Protein AF-A0A3B9DQD2-F1 (afdb_monomer_lite)

Sequence (98 aa):
IPEYYNYDDVVDYQRDVLGVDEDPRLEGLHDDYYITSIIMNDDPQHVRLEQRIEAGKASINGISIVPIEQTIEHGRRLIEFRTDVTVGAIGQVMAAGR

Secondary structure (DSSP, 8-state):
-GGGG-HHHHHHHHHHHH-----TT--SSS--HHHHHHHTTT-GGGGTHHHHHHTT--EETTEE--SHHHHHHHHHHHHHHHHHHHHHHHHHHHHHT-

Radius of gyration: 15.32 Å; chains: 1; bounding box: 33×28×47 Å

pLDDT: mean 95.79, std 5.25, range [56.78, 98.81]

Foldseek 3Di:
DCQLVPVVVLQVCCCVVVVDNADPVWPPDPDDLLVLLLVVLVPVVVVVQVVCVVVVNCAGNPHHCPPVVSSVVSNVVSVVVSVVRVVVVVVVVVVVVD

Structure (mmCIF, N/CA/C/O backbone):
data_AF-A0A3B9DQD2-F1
#
_entry.id   AF-A0A3B9DQD2-F1
#
loop_
_atom_site.group_PDB
_atom_site.id
_atom_site.type_symbol
_atom_site.label_atom_id
_atom_site.label_alt_id
_atom_site.label_comp_id
_atom_site.label_asym_id
_atom_site.label_entity_id
_atom_site.label_seq_id
_atom_site.pdbx_PDB_ins_code
_atom_site.Cartn_x
_atom_site.Cartn_y
_atom_site.Cartn_z
_atom_site.occupancy
_atom_site.B_iso_or_equiv
_atom_site.auth_seq_id
_atom_site.auth_comp_id
_atom_site.auth_asym_id
_atom_site.auth_atom_id
_atom_site.pdbx_PDB_model_num
ATOM 1 N N . ILE A 1 1 ? 3.597 -0.224 -20.279 1.00 95.81 1 ILE A N 1
ATOM 2 C CA . ILE A 1 1 ? 4.407 -0.390 -19.056 1.00 95.81 1 ILE A CA 1
ATOM 3 C C . ILE A 1 1 ? 3.659 -1.353 -18.139 1.00 95.81 1 ILE A C 1
ATOM 5 O O . ILE A 1 1 ? 2.898 -0.898 -17.290 1.00 95.81 1 ILE A O 1
ATOM 9 N N . PRO A 1 2 ? 3.708 -2.667 -18.428 1.00 96.31 2 PRO A N 1
ATOM 10 C CA . PRO A 1 2 ? 3.014 -3.691 -17.637 1.00 96.31 2 PRO A CA 1
ATOM 11 C C . PRO A 1 2 ? 3.505 -3.788 -16.184 1.00 96.31 2 PRO A C 1
ATOM 13 O O . PRO A 1 2 ? 2.739 -4.189 -15.316 1.00 96.31 2 PRO A O 1
ATOM 16 N N . GLU A 1 3 ? 4.734 -3.364 -15.906 1.00 96.88 3 GLU A N 1
ATOM 17 C CA . GLU A 1 3 ? 5.399 -3.444 -14.603 1.00 96.88 3 GLU A CA 1
ATOM 18 C C . GLU A 1 3 ? 4.639 -2.686 -13.502 1.00 96.88 3 GLU A C 1
ATOM 20 O O . GLU A 1 3 ? 4.652 -3.097 -12.349 1.00 96.88 3 GLU A O 1
ATOM 25 N N . TYR A 1 4 ? 3.890 -1.632 -13.854 1.00 96.62 4 TYR A N 1
ATOM 26 C CA . TYR A 1 4 ? 3.022 -0.911 -12.909 1.00 96.62 4 TYR A CA 1
ATOM 27 C C . TYR A 1 4 ? 1.927 -1.799 -12.283 1.00 96.62 4 TYR A C 1
ATOM 29 O O . TYR A 1 4 ? 1.468 -1.538 -11.164 1.00 96.62 4 TYR A O 1
ATOM 37 N N . TYR A 1 5 ? 1.487 -2.821 -13.022 1.00 96.31 5 TYR A N 1
ATOM 38 C CA . TYR A 1 5 ? 0.443 -3.768 -12.628 1.00 96.31 5 TYR A CA 1
ATOM 39 C C . TYR A 1 5 ? 1.016 -5.079 -12.073 1.00 96.31 5 TYR A C 1
ATOM 41 O O . TYR A 1 5 ? 0.262 -6.036 -11.900 1.00 96.31 5 TYR A O 1
ATOM 49 N N . ASN A 1 6 ? 2.324 -5.150 -11.798 1.00 96.75 6 ASN A N 1
ATOM 50 C CA . ASN A 1 6 ? 2.886 -6.292 -11.089 1.00 96.75 6 ASN A CA 1
ATOM 51 C C . ASN A 1 6 ? 2.546 -6.189 -9.595 1.00 96.75 6 ASN A C 1
ATOM 53 O O . ASN A 1 6 ? 3.227 -5.498 -8.841 1.00 96.75 6 ASN A O 1
ATOM 57 N N . TYR A 1 7 ? 1.454 -6.833 -9.189 1.00 95.19 7 TYR A N 1
ATOM 58 C CA . TYR A 1 7 ? 0.998 -6.833 -7.800 1.00 95.19 7 TYR A CA 1
ATOM 59 C C . TYR A 1 7 ? 1.833 -7.749 -6.904 1.00 95.19 7 TYR A C 1
ATOM 61 O O . TYR A 1 7 ? 1.992 -7.433 -5.729 1.00 95.19 7 TYR A O 1
ATOM 69 N N . ASP A 1 8 ? 2.411 -8.820 -7.453 1.00 96.12 8 ASP A N 1
ATOM 70 C CA . ASP A 1 8 ? 3.214 -9.774 -6.683 1.00 96.12 8 ASP A CA 1
ATOM 71 C C . ASP A 1 8 ? 4.430 -9.070 -6.063 1.00 96.12 8 ASP A C 1
ATOM 73 O O . ASP A 1 8 ? 4.646 -9.154 -4.856 1.00 96.12 8 ASP A O 1
ATOM 77 N N . ASP A 1 9 ? 5.139 -8.250 -6.847 1.00 97.81 9 ASP A N 1
ATOM 78 C CA . ASP A 1 9 ? 6.275 -7.464 -6.347 1.00 97.81 9 ASP A CA 1
ATOM 79 C C . ASP A 1 9 ? 5.857 -6.434 -5.276 1.00 97.81 9 ASP A C 1
ATOM 81 O O . ASP A 1 9 ? 6.637 -6.096 -4.385 1.00 97.81 9 ASP A O 1
ATOM 85 N N . VAL A 1 10 ? 4.629 -5.904 -5.355 1.00 97.81 10 VAL A N 1
ATOM 86 C CA . VAL A 1 10 ? 4.096 -4.954 -4.361 1.00 97.81 10 VAL A CA 1
ATOM 87 C C . VAL A 1 10 ? 3.813 -5.668 -3.041 1.00 97.81 10 VAL A C 1
ATOM 89 O O . VAL A 1 10 ? 4.157 -5.141 -1.981 1.00 97.81 10 VAL A O 1
ATOM 92 N N . VAL A 1 11 ? 3.230 -6.868 -3.101 1.00 96.44 11 VAL A N 1
ATOM 93 C CA . VAL A 1 11 ? 2.987 -7.719 -1.928 1.00 96.44 11 VAL A CA 1
ATOM 94 C C . VAL A 1 11 ? 4.310 -8.173 -1.309 1.00 96.44 11 VAL A C 1
ATOM 96 O O . VAL A 1 11 ? 4.472 -8.090 -0.091 1.00 96.44 11 VAL A O 1
ATOM 99 N N . ASP A 1 12 ? 5.292 -8.559 -2.125 1.00 97.81 12 ASP A N 1
ATOM 100 C CA . ASP A 1 12 ? 6.630 -8.907 -1.641 1.00 97.81 12 ASP A CA 1
ATOM 101 C C . ASP A 1 12 ? 7.322 -7.703 -0.982 1.00 97.81 12 ASP A C 1
ATOM 103 O O . ASP A 1 12 ? 7.875 -7.839 0.108 1.00 97.81 12 ASP A O 1
ATOM 107 N N . TYR A 1 13 ? 7.232 -6.495 -1.556 1.00 98.56 13 TYR A N 1
ATOM 108 C CA . TYR A 1 13 ? 7.752 -5.280 -0.912 1.00 98.56 13 TYR A CA 1
ATOM 109 C C . TYR A 1 13 ? 7.047 -5.001 0.426 1.00 98.56 13 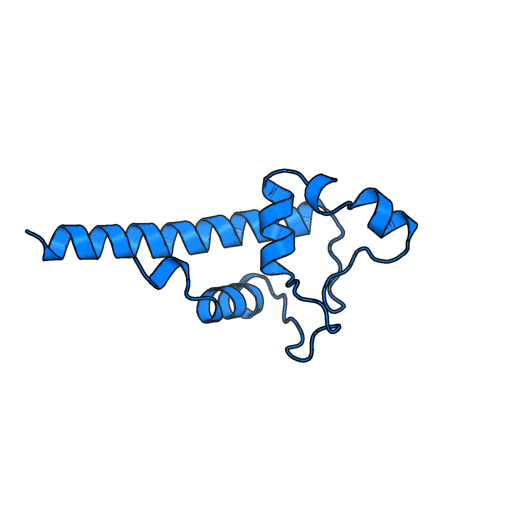TYR A C 1
ATOM 111 O O . TYR A 1 13 ? 7.699 -4.692 1.428 1.00 98.56 13 TYR A O 1
ATOM 119 N N . GLN A 1 14 ? 5.719 -5.131 0.473 1.00 98.25 14 GLN A N 1
ATOM 120 C CA . GLN A 1 14 ? 4.946 -4.976 1.704 1.00 98.25 14 GLN A CA 1
ATOM 121 C C . GLN A 1 14 ? 5.431 -5.951 2.794 1.00 98.25 14 GLN A C 1
ATOM 123 O O . GLN A 1 14 ? 5.716 -5.526 3.919 1.00 98.25 14 GLN A O 1
ATOM 128 N N . ARG A 1 15 ? 5.590 -7.235 2.460 1.00 98.06 15 ARG A N 1
ATOM 129 C CA . ARG A 1 15 ? 6.047 -8.263 3.402 1.00 98.06 15 ARG A CA 1
ATOM 130 C C . ARG A 1 15 ? 7.496 -8.040 3.827 1.00 98.06 15 ARG A C 1
ATOM 132 O O . ARG A 1 15 ? 7.782 -7.910 5.016 1.00 98.06 15 ARG A O 1
ATOM 139 N N . ASP A 1 16 ? 8.405 -7.968 2.863 1.00 98.44 16 ASP A N 1
ATOM 140 C CA . ASP A 1 16 ? 9.843 -8.096 3.110 1.00 98.44 16 ASP A CA 1
ATOM 141 C C . ASP A 1 16 ? 10.492 -6.771 3.528 1.00 98.44 16 ASP A C 1
ATOM 143 O O . ASP A 1 16 ? 11.515 -6.767 4.217 1.00 98.44 16 ASP A O 1
ATOM 147 N N . VAL A 1 17 ? 9.903 -5.636 3.135 1.00 98.38 17 VAL A N 1
ATOM 148 C CA . VAL A 1 17 ? 10.467 -4.299 3.377 1.00 98.38 17 VAL A CA 1
ATOM 149 C C . VAL A 1 17 ? 9.665 -3.498 4.402 1.00 98.38 17 VAL A C 1
ATOM 151 O O . VAL A 1 17 ? 10.260 -2.747 5.183 1.00 98.38 17 VAL A O 1
ATOM 154 N N . LEU A 1 18 ? 8.334 -3.628 4.410 1.00 98.25 18 LEU A N 1
ATOM 155 C CA . LEU A 1 18 ? 7.475 -2.956 5.397 1.00 98.25 18 LEU A CA 1
ATOM 156 C C . LEU A 1 18 ? 7.161 -3.842 6.609 1.00 98.25 18 LEU A C 1
ATOM 158 O O . LEU A 1 18 ? 6.702 -3.328 7.628 1.00 98.25 18 LEU A O 1
ATOM 162 N N . GLY A 1 19 ? 7.445 -5.146 6.532 1.00 97.75 19 GLY A N 1
ATOM 163 C CA . GLY A 1 19 ? 7.176 -6.092 7.616 1.00 97.75 19 GLY A CA 1
ATOM 164 C C . GLY A 1 19 ? 5.688 -6.390 7.800 1.00 97.75 19 GLY A C 1
ATOM 165 O O . GLY A 1 19 ? 5.280 -6.776 8.896 1.00 97.75 19 GLY A O 1
ATOM 166 N N . VAL A 1 20 ? 4.874 -6.173 6.762 1.00 97.62 20 VAL A N 1
ATOM 167 C CA . VAL A 1 20 ? 3.426 -6.399 6.789 1.00 97.62 20 VAL A CA 1
ATOM 168 C C . VAL A 1 20 ? 3.104 -7.642 5.960 1.00 97.62 20 VAL A C 1
ATOM 170 O O . VAL A 1 20 ? 2.938 -7.584 4.745 1.00 97.62 20 VAL A O 1
ATOM 173 N N . ASP A 1 21 ? 3.049 -8.787 6.632 1.00 95.12 21 ASP A N 1
ATOM 174 C CA . ASP A 1 21 ? 2.705 -10.070 6.016 1.00 95.12 21 ASP A CA 1
ATOM 175 C C . ASP A 1 21 ? 1.189 -10.291 6.103 1.00 95.12 21 ASP A C 1
ATOM 177 O O . ASP A 1 21 ? 0.650 -10.641 7.156 1.00 95.12 21 ASP A O 1
ATOM 181 N N . GLU A 1 22 ? 0.488 -9.979 5.015 1.00 93.00 22 GLU A N 1
ATOM 182 C CA . GLU A 1 22 ? -0.968 -10.075 4.920 1.00 93.00 22 GLU A CA 1
ATOM 183 C C . GLU A 1 22 ? -1.396 -11.504 4.582 1.00 93.00 22 GLU A C 1
ATOM 185 O O . GLU A 1 22 ? -0.871 -12.125 3.659 1.00 93.00 22 GLU A O 1
ATOM 190 N N . ASP A 1 23 ? -2.348 -12.047 5.345 1.00 88.56 23 ASP A N 1
ATOM 191 C CA . ASP A 1 23 ? -2.787 -13.430 5.165 1.00 88.56 23 ASP A CA 1
ATOM 192 C C . ASP A 1 23 ? -3.516 -13.590 3.819 1.00 88.56 23 ASP A C 1
ATOM 194 O O . ASP A 1 23 ? -4.570 -12.977 3.622 1.00 88.56 23 ASP A O 1
ATOM 198 N N . PRO A 1 24 ? -3.048 -14.474 2.920 1.00 82.38 24 PRO A N 1
ATOM 199 C CA . PRO A 1 24 ? -3.645 -14.649 1.597 1.00 82.38 24 PRO A CA 1
ATOM 200 C C . PRO A 1 24 ? -5.071 -15.218 1.633 1.00 82.38 24 PRO A C 1
ATOM 202 O O . PRO A 1 24 ? -5.739 -15.270 0.601 1.00 82.38 24 PRO A O 1
ATOM 205 N N . ARG A 1 25 ? -5.557 -15.689 2.790 1.00 83.50 25 ARG A N 1
ATOM 206 C CA . ARG A 1 25 ? -6.948 -16.136 2.950 1.00 83.50 25 ARG A CA 1
ATOM 207 C C . ARG A 1 25 ? -7.940 -14.970 2.907 1.00 83.50 25 ARG A C 1
ATOM 209 O O . ARG A 1 25 ? -9.086 -15.223 2.533 1.00 83.50 25 ARG A O 1
ATOM 216 N N . LEU A 1 26 ? -7.486 -13.749 3.227 1.00 86.56 26 LEU A N 1
ATOM 217 C CA . LEU A 1 26 ? -8.254 -12.497 3.290 1.00 86.56 26 LEU A CA 1
ATOM 218 C C . LEU A 1 26 ? -9.527 -12.600 4.164 1.00 86.56 26 LEU A C 1
ATOM 220 O O . LEU A 1 26 ? -9.941 -13.671 4.610 1.00 86.56 26 LEU A O 1
ATOM 224 N N . GLU A 1 27 ? -10.192 -11.478 4.434 1.00 90.00 27 GLU A N 1
ATOM 225 C CA . GLU A 1 27 ? -11.468 -11.457 5.175 1.00 90.00 27 GLU A CA 1
ATOM 226 C C . GLU A 1 27 ? -12.712 -11.564 4.269 1.00 90.00 27 GLU A C 1
ATOM 228 O O . GLU A 1 27 ? -13.843 -11.342 4.705 1.00 90.00 27 GLU A O 1
ATOM 233 N N . GLY A 1 28 ? -12.515 -11.940 2.999 1.00 88.75 28 GLY A N 1
ATOM 234 C CA . GLY A 1 28 ? -13.581 -12.107 2.004 1.00 88.75 28 GLY A CA 1
ATOM 235 C C . GLY A 1 28 ? -14.051 -10.803 1.350 1.00 88.75 28 GLY A C 1
ATOM 236 O O . GLY A 1 28 ? -15.087 -10.793 0.681 1.00 88.75 28 GLY A O 1
ATOM 237 N N . LEU A 1 29 ? -13.306 -9.712 1.537 1.00 89.12 29 LEU A N 1
ATOM 238 C CA . LEU A 1 29 ? -13.525 -8.414 0.901 1.00 89.12 29 LEU A CA 1
ATOM 239 C C . LEU A 1 29 ? -12.437 -8.162 -0.151 1.00 89.12 29 LEU A C 1
ATOM 241 O O . LEU A 1 29 ? -11.314 -8.625 -0.004 1.00 89.12 29 LEU A O 1
ATOM 245 N N . HIS A 1 30 ? -12.776 -7.429 -1.214 1.00 90.44 30 HIS A N 1
ATOM 246 C CA . HIS A 1 30 ? -11.799 -6.981 -2.210 1.00 90.44 30 HIS A CA 1
ATOM 247 C C . HIS A 1 30 ? -11.110 -5.701 -1.709 1.00 90.44 30 HIS A C 1
ATOM 249 O O . HIS A 1 30 ? -11.448 -4.593 -2.139 1.00 90.44 30 HIS A O 1
ATOM 255 N N . ASP A 1 31 ? -10.211 -5.866 -0.744 1.00 91.50 31 ASP A N 1
ATOM 256 C CA . ASP A 1 31 ? -9.378 -4.818 -0.153 1.00 91.50 31 ASP A CA 1
ATOM 257 C C . ASP A 1 31 ? -8.103 -5.464 0.409 1.00 91.50 31 ASP A C 1
ATOM 259 O O . ASP A 1 31 ? -8.152 -6.579 0.933 1.00 91.50 31 ASP A O 1
ATOM 263 N N . ASP A 1 32 ? -6.992 -4.744 0.313 1.00 95.19 32 ASP A N 1
ATOM 264 C CA . ASP A 1 32 ? -5.662 -5.184 0.735 1.00 95.19 32 ASP A CA 1
ATOM 265 C C . ASP A 1 32 ? -4.976 -4.032 1.468 1.00 95.19 32 ASP A C 1
ATOM 267 O O . ASP A 1 32 ? -5.223 -2.847 1.182 1.00 95.19 32 ASP A O 1
ATOM 271 N N . TYR A 1 33 ? -4.075 -4.350 2.395 1.00 97.19 33 TYR A N 1
ATOM 272 C CA . TYR A 1 33 ? -3.383 -3.337 3.186 1.00 97.19 33 TYR A CA 1
ATOM 273 C C . TYR A 1 33 ? -2.630 -2.328 2.300 1.00 97.19 33 TYR A C 1
ATOM 275 O O . TYR A 1 33 ? -2.693 -1.114 2.542 1.00 97.19 33 TYR A O 1
ATOM 283 N N . TYR A 1 34 ? -1.960 -2.786 1.234 1.00 97.19 34 TYR A N 1
ATOM 284 C CA . TYR A 1 34 ? -1.223 -1.892 0.336 1.00 97.19 34 TYR A CA 1
ATOM 285 C C . TYR A 1 34 ? -2.154 -0.915 -0.399 1.00 97.19 34 TYR A C 1
ATOM 287 O O . TYR A 1 34 ? -1.800 0.248 -0.576 1.00 97.19 34 TYR A O 1
ATOM 295 N N . ILE A 1 35 ? -3.356 -1.340 -0.807 1.00 97.12 35 ILE A N 1
ATOM 296 C CA . ILE A 1 35 ? -4.317 -0.458 -1.487 1.00 97.12 35 ILE A CA 1
ATOM 297 C C . ILE A 1 35 ? -4.831 0.597 -0.517 1.00 97.12 35 ILE A C 1
ATOM 299 O O . ILE A 1 35 ? -4.763 1.792 -0.814 1.00 97.12 35 ILE A O 1
ATOM 303 N N . THR A 1 36 ? -5.305 0.165 0.652 1.00 98.06 36 THR A N 1
ATOM 304 C CA . THR A 1 36 ? -5.835 1.072 1.673 1.00 98.06 36 THR A CA 1
ATOM 305 C C . THR A 1 36 ? -4.780 2.094 2.108 1.00 98.06 36 THR A C 1
ATOM 307 O O . THR A 1 36 ? -5.073 3.290 2.158 1.00 98.06 36 THR A O 1
ATOM 310 N N . SER A 1 37 ? -3.533 1.672 2.338 1.00 98.38 37 SER A N 1
ATOM 311 C CA . SER A 1 37 ? -2.446 2.589 2.713 1.00 98.38 37 SER A CA 1
ATOM 312 C C . SER A 1 37 ? -2.098 3.607 1.618 1.00 98.38 37 SER A C 1
ATOM 314 O O . SER A 1 37 ? -1.861 4.780 1.924 1.00 98.38 37 SER A O 1
ATOM 316 N N . ILE A 1 38 ? -2.132 3.211 0.339 1.00 98.25 38 ILE A N 1
ATOM 317 C CA . ILE A 1 38 ? -1.967 4.133 -0.798 1.00 98.25 38 ILE A CA 1
ATOM 318 C C . ILE A 1 38 ? -3.118 5.148 -0.849 1.00 98.25 38 ILE A C 1
ATOM 320 O O . ILE A 1 38 ? -2.859 6.342 -0.982 1.00 98.25 38 ILE A O 1
ATOM 324 N N . ILE A 1 39 ? -4.375 4.713 -0.705 1.00 98.38 39 ILE A N 1
ATOM 325 C CA . ILE A 1 39 ? -5.545 5.614 -0.714 1.00 98.38 39 ILE A CA 1
ATOM 326 C C . ILE A 1 39 ? -5.455 6.642 0.424 1.00 98.38 39 ILE A C 1
ATOM 328 O O . ILE A 1 39 ? -5.767 7.815 0.227 1.00 98.38 39 ILE A O 1
ATOM 332 N N . MET A 1 40 ? -4.972 6.231 1.599 1.00 97.94 40 MET A N 1
ATOM 333 C CA . MET A 1 40 ? -4.799 7.123 2.751 1.00 97.94 40 MET A CA 1
ATOM 334 C C . MET A 1 40 ? -3.772 8.245 2.533 1.00 97.94 40 MET A C 1
ATOM 336 O O . MET A 1 40 ? -3.796 9.213 3.288 1.00 97.94 40 MET A O 1
ATOM 340 N N . ASN A 1 41 ? -2.888 8.147 1.531 1.00 98.25 41 ASN A N 1
ATOM 341 C CA . ASN A 1 41 ? -1.977 9.242 1.167 1.00 98.25 41 ASN A CA 1
ATOM 342 C C . ASN A 1 41 ? -2.662 10.357 0.365 1.00 98.25 41 ASN A C 1
ATOM 344 O O . ASN A 1 41 ? -2.146 11.471 0.334 1.00 98.25 41 ASN A O 1
ATOM 348 N N . ASP A 1 42 ? -3.791 10.064 -0.282 1.00 97.62 42 ASP A N 1
ATOM 349 C CA . ASP A 1 42 ? -4.623 11.074 -0.937 1.00 97.62 42 ASP A CA 1
ATOM 350 C C . ASP A 1 42 ? -5.519 11.767 0.101 1.00 97.62 42 ASP A C 1
ATOM 352 O O . ASP A 1 42 ? -5.388 12.966 0.340 1.00 97.62 42 ASP A O 1
ATOM 356 N N . ASP A 1 43 ? -6.363 10.988 0.789 1.00 96.44 43 ASP A N 1
ATOM 357 C CA . ASP A 1 43 ? -7.149 11.455 1.936 1.00 96.44 43 ASP A CA 1
ATOM 358 C C . ASP A 1 43 ? -7.585 10.262 2.821 1.00 96.44 43 ASP A C 1
ATOM 360 O O . ASP A 1 43 ? -8.310 9.375 2.354 1.00 96.44 43 ASP A O 1
ATOM 364 N N . PRO A 1 44 ? -7.226 10.217 4.119 1.00 92.88 44 PRO A N 1
ATOM 365 C CA . PRO A 1 44 ? -7.712 9.194 5.052 1.00 92.88 44 PRO A CA 1
ATOM 366 C C . PRO A 1 44 ? -9.244 9.122 5.191 1.00 92.88 44 PRO A C 1
ATOM 368 O O . PRO A 1 44 ? -9.787 8.091 5.605 1.00 92.88 44 PRO A O 1
ATOM 371 N N . GLN A 1 45 ? -9.974 10.181 4.836 1.00 94.44 45 GLN A N 1
ATOM 372 C CA . GLN A 1 45 ? -11.437 10.170 4.813 1.00 94.44 45 GLN A CA 1
ATOM 373 C C . GLN A 1 45 ? -11.991 9.248 3.716 1.00 94.44 45 GLN A C 1
ATOM 375 O O . GLN A 1 45 ? -13.077 8.689 3.890 1.00 94.44 45 GLN A O 1
ATOM 380 N N . HIS A 1 46 ? -11.232 8.978 2.644 1.00 97.06 46 HIS A N 1
ATOM 381 C CA . HIS A 1 46 ? -11.625 8.013 1.610 1.00 97.06 46 HIS A CA 1
ATOM 382 C C . HIS A 1 46 ? -11.734 6.581 2.144 1.00 97.06 46 HIS A C 1
ATOM 384 O O . HIS A 1 46 ? -12.538 5.798 1.637 1.00 97.06 46 HIS A O 1
ATOM 390 N N . VAL A 1 47 ? -11.006 6.250 3.216 1.00 96.50 47 VAL A N 1
ATOM 391 C CA . VAL A 1 47 ? -11.116 4.943 3.885 1.00 96.50 47 VAL A CA 1
ATOM 392 C C . VAL A 1 47 ? -12.028 4.975 5.110 1.00 96.50 47 VAL A C 1
ATOM 394 O O . VAL A 1 47 ? -12.200 3.944 5.762 1.00 96.50 47 VAL A O 1
ATOM 397 N N . ARG A 1 48 ? -12.664 6.120 5.405 1.00 96.56 48 ARG A N 1
ATOM 398 C CA . ARG A 1 48 ? -13.588 6.305 6.539 1.00 96.56 48 ARG A CA 1
ATOM 399 C C . ARG A 1 48 ? -12.940 5.937 7.879 1.00 96.56 48 ARG A C 1
ATOM 401 O O . ARG A 1 48 ? -13.533 5.219 8.689 1.00 96.56 48 ARG A O 1
ATOM 408 N N . LEU A 1 49 ? -11.688 6.362 8.075 1.00 95.81 49 LEU A N 1
ATOM 409 C CA . LEU A 1 49 ? -10.853 5.918 9.194 1.00 95.81 49 LEU A CA 1
ATOM 410 C C . LEU A 1 49 ? -11.514 6.166 10.556 1.00 95.81 49 LEU A C 1
ATOM 412 O O . LEU A 1 49 ? -11.556 5.259 11.382 1.00 95.81 49 LEU A O 1
ATOM 416 N N . GLU A 1 50 ? -12.072 7.357 10.777 1.00 95.62 50 GLU A N 1
ATOM 417 C CA . GLU A 1 50 ? -12.736 7.706 12.041 1.00 95.62 50 GLU A CA 1
ATOM 418 C C . GLU A 1 50 ? -13.906 6.761 12.338 1.00 95.62 50 GLU A C 1
ATOM 420 O O . GLU A 1 50 ? -13.970 6.163 13.411 1.00 95.62 50 GLU A O 1
ATOM 425 N N . GLN A 1 51 ? -14.774 6.518 11.352 1.00 97.81 51 GLN A N 1
ATOM 426 C CA . GLN A 1 51 ? -15.916 5.618 11.522 1.00 97.81 51 GLN A CA 1
ATOM 427 C C . GLN A 1 51 ? -15.472 4.160 11.711 1.00 97.81 51 GLN A C 1
ATOM 429 O O . GLN A 1 51 ? -16.128 3.397 12.421 1.00 97.81 51 GLN A O 1
ATOM 434 N N . ARG A 1 52 ? -14.356 3.750 11.092 1.00 96.88 52 ARG A N 1
ATOM 435 C CA . ARG A 1 52 ? -13.754 2.428 11.316 1.00 96.88 52 ARG A CA 1
ATOM 436 C C . ARG A 1 52 ? -13.221 2.291 12.739 1.00 96.88 52 ARG A C 1
ATOM 438 O O . ARG A 1 52 ? -13.436 1.243 13.341 1.00 96.88 52 ARG A O 1
ATOM 445 N N . ILE A 1 53 ? -12.570 3.319 13.285 1.00 97.00 53 ILE A N 1
ATOM 446 C CA . ILE A 1 53 ? -12.091 3.327 14.676 1.00 97.00 53 ILE A CA 1
ATOM 447 C C . ILE A 1 53 ? -13.277 3.197 15.636 1.00 97.00 53 ILE A C 1
ATOM 449 O O . ILE A 1 53 ? -13.280 2.298 16.476 1.00 97.00 53 ILE A O 1
ATOM 453 N N . GLU A 1 54 ? -14.312 4.022 15.464 1.00 97.75 54 GLU A N 1
ATOM 454 C CA . GLU A 1 54 ? -15.527 3.980 16.292 1.00 97.75 54 GLU A CA 1
ATOM 455 C C . GLU A 1 54 ? -16.232 2.617 16.236 1.00 97.75 54 GLU A C 1
ATOM 457 O O . GLU A 1 54 ? -16.748 2.134 17.244 1.00 97.75 54 GLU A O 1
ATOM 462 N N . ALA A 1 55 ? -16.226 1.968 15.069 1.00 97.62 55 ALA A N 1
ATOM 463 C CA . ALA A 1 55 ? -16.833 0.655 14.873 1.00 97.62 55 ALA A CA 1
ATOM 464 C C . ALA A 1 55 ? -15.942 -0.528 15.302 1.00 97.62 55 ALA A C 1
ATOM 466 O O . ALA A 1 55 ? -16.389 -1.672 15.195 1.00 97.62 55 ALA A O 1
ATOM 467 N N . GLY A 1 56 ? -14.694 -0.295 15.729 1.00 96.75 56 GLY A N 1
ATOM 468 C CA . GLY A 1 56 ? -13.731 -1.366 16.015 1.00 96.75 56 GLY A CA 1
ATOM 469 C C . GLY A 1 56 ? -13.310 -2.161 14.771 1.00 96.75 56 GLY A C 1
ATOM 470 O O . GLY A 1 56 ? -13.046 -3.356 14.859 1.00 96.75 56 GLY A O 1
ATOM 471 N N . LYS A 1 57 ? -13.293 -1.508 13.603 1.00 95.56 57 LYS A N 1
ATOM 472 C CA . LYS A 1 57 ? -12.999 -2.072 12.272 1.00 95.56 57 LYS A CA 1
ATOM 473 C C . LYS A 1 57 ? -11.856 -1.343 11.555 1.00 95.56 57 LYS A C 1
ATOM 475 O O . LYS A 1 57 ? -11.821 -1.277 10.326 1.00 95.56 57 LYS A O 1
ATOM 480 N N . ALA A 1 58 ? -10.942 -0.739 12.314 1.00 96.94 58 ALA A N 1
ATOM 481 C CA . ALA A 1 58 ? -9.756 -0.057 11.793 1.00 96.94 58 ALA A CA 1
ATOM 482 C C . ALA A 1 58 ? -8.638 -1.057 11.450 1.00 96.94 58 ALA A C 1
ATOM 484 O O . ALA A 1 58 ? -7.506 -0.942 11.920 1.00 96.94 58 ALA A O 1
ATOM 485 N N . SER A 1 59 ? -8.972 -2.040 10.620 1.00 96.50 59 SER A N 1
ATOM 486 C CA . SER A 1 59 ? -8.062 -3.066 10.125 1.00 96.50 59 SER A CA 1
ATOM 487 C C . SER A 1 59 ? -8.471 -3.525 8.729 1.00 96.50 59 SER A C 1
ATOM 489 O O . SER A 1 59 ? -9.645 -3.407 8.377 1.00 96.50 59 SER A O 1
ATOM 491 N N . ILE A 1 60 ? -7.515 -4.075 7.984 1.00 96.31 60 ILE A N 1
ATOM 492 C CA . ILE A 1 60 ? -7.702 -4.755 6.698 1.00 96.31 60 ILE A CA 1
ATOM 493 C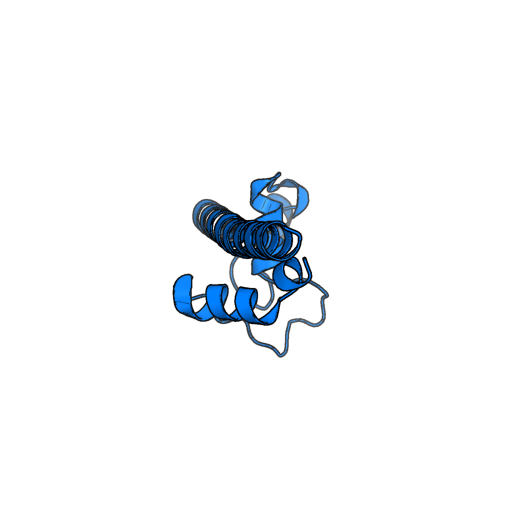 C . ILE A 1 60 ? -7.063 -6.135 6.820 1.00 96.31 60 ILE A C 1
ATOM 495 O O . ILE A 1 60 ? -5.911 -6.227 7.239 1.00 96.31 60 ILE A O 1
ATOM 499 N N . ASN A 1 61 ? -7.827 -7.199 6.559 1.00 94.69 61 ASN A N 1
ATOM 500 C CA . ASN A 1 61 ? -7.355 -8.590 6.653 1.00 94.69 61 ASN A CA 1
ATOM 501 C C . ASN A 1 61 ? -6.629 -8.908 7.981 1.00 94.69 61 ASN A C 1
ATOM 503 O O . ASN A 1 61 ? -5.627 -9.618 8.028 1.00 94.69 61 ASN A O 1
ATOM 507 N N . GLY A 1 62 ? -7.130 -8.348 9.088 1.00 93.50 62 GLY A N 1
ATOM 508 C CA . GLY A 1 62 ? -6.545 -8.503 10.426 1.00 93.50 62 GLY A CA 1
ATOM 509 C C . GLY A 1 62 ? -5.337 -7.606 10.738 1.00 93.50 62 GLY A C 1
ATOM 510 O O . GLY A 1 62 ? -4.895 -7.579 11.887 1.00 93.50 62 GLY A O 1
ATOM 511 N N . ILE A 1 63 ? -4.835 -6.828 9.777 1.00 96.56 63 ILE A N 1
ATOM 512 C CA . ILE A 1 63 ? -3.753 -5.856 9.974 1.00 96.56 63 ILE A CA 1
ATOM 513 C C . ILE A 1 63 ? -4.346 -4.505 10.363 1.00 96.56 63 ILE A C 1
ATOM 515 O O . ILE A 1 63 ? -5.206 -3.965 9.671 1.00 96.56 63 ILE A O 1
ATOM 519 N N . SER A 1 64 ? -3.875 -3.936 11.471 1.00 97.06 64 SER A N 1
ATOM 520 C CA . SER A 1 64 ? -4.291 -2.606 11.919 1.00 97.06 64 SER A CA 1
ATOM 521 C C . SER A 1 64 ? -3.882 -1.523 10.916 1.00 97.06 64 SER A C 1
ATOM 523 O O . SER A 1 64 ? -2.728 -1.476 10.496 1.00 97.06 64 SER A O 1
ATOM 525 N N . ILE A 1 65 ? -4.801 -0.606 10.595 1.00 97.81 65 ILE A N 1
ATOM 526 C CA . ILE A 1 65 ? -4.488 0.622 9.833 1.00 97.81 65 ILE A CA 1
ATOM 527 C C . ILE A 1 65 ? -4.251 1.833 10.747 1.00 97.81 65 ILE A C 1
ATOM 529 O O . ILE A 1 65 ? -4.133 2.966 10.276 1.00 97.81 65 ILE A O 1
ATOM 533 N N . VAL A 1 66 ? -4.156 1.590 12.056 1.00 97.38 66 VAL A N 1
ATOM 534 C CA . VAL A 1 66 ? -3.709 2.553 13.069 1.00 97.38 66 VAL A CA 1
ATOM 535 C C . VAL A 1 66 ? -2.428 2.051 13.764 1.00 97.38 66 VAL A C 1
ATOM 537 O O . VAL A 1 66 ? -2.312 0.841 13.984 1.00 97.38 66 VAL A O 1
ATOM 540 N N . PRO A 1 67 ? -1.483 2.932 14.154 1.00 97.38 67 PRO A N 1
ATOM 541 C CA . PRO A 1 67 ? -1.535 4.397 14.067 1.00 97.38 67 PRO A CA 1
ATOM 542 C C . PRO A 1 67 ? -1.510 4.916 12.621 1.00 97.38 67 PRO A C 1
ATOM 544 O O . PRO A 1 67 ? -0.861 4.336 11.753 1.00 97.38 67 PRO A O 1
ATOM 547 N N . ILE A 1 68 ? -2.257 5.995 12.362 1.00 96.88 68 ILE A N 1
ATOM 548 C CA . ILE A 1 68 ? -2.491 6.527 11.008 1.00 96.88 68 ILE A CA 1
ATOM 549 C C . ILE A 1 68 ? -1.180 6.913 10.315 1.00 96.88 68 ILE A C 1
ATOM 551 O O . ILE A 1 68 ? -1.016 6.680 9.120 1.00 96.88 68 ILE A O 1
ATOM 555 N N . GLU A 1 69 ? -0.227 7.443 11.077 1.00 98.12 69 GLU A N 1
ATOM 556 C CA . GLU A 1 69 ? 1.065 7.906 10.584 1.00 98.12 69 GLU A CA 1
ATOM 557 C C . GLU A 1 69 ? 1.875 6.758 9.978 1.00 98.12 69 GLU A C 1
ATOM 559 O O . GLU A 1 69 ? 2.517 6.938 8.946 1.00 98.12 69 GLU A O 1
ATOM 564 N N . GLN A 1 70 ? 1.808 5.566 10.582 1.00 98.25 70 GLN A N 1
ATOM 565 C CA . GLN A 1 70 ? 2.486 4.382 10.057 1.00 98.25 70 GLN A CA 1
ATOM 566 C C . GLN A 1 70 ? 1.862 3.936 8.735 1.00 98.25 70 GLN A C 1
ATOM 568 O O . GLN A 1 70 ? 2.582 3.673 7.775 1.00 98.25 70 GLN A O 1
ATOM 573 N N . THR A 1 71 ? 0.532 3.882 8.665 1.00 98.38 71 THR A N 1
ATOM 574 C CA . THR A 1 71 ? -0.168 3.448 7.451 1.00 98.38 71 THR A CA 1
ATOM 575 C C . THR A 1 71 ? 0.041 4.428 6.297 1.00 98.38 71 THR A C 1
ATOM 577 O O . THR A 1 71 ? 0.268 4.000 5.167 1.00 98.38 71 THR A O 1
ATOM 580 N N . ILE A 1 72 ? 0.045 5.737 6.571 1.00 98.50 72 ILE A N 1
ATOM 581 C CA . ILE A 1 72 ? 0.386 6.759 5.571 1.00 98.50 72 ILE A CA 1
ATOM 582 C C . ILE A 1 72 ? 1.832 6.580 5.100 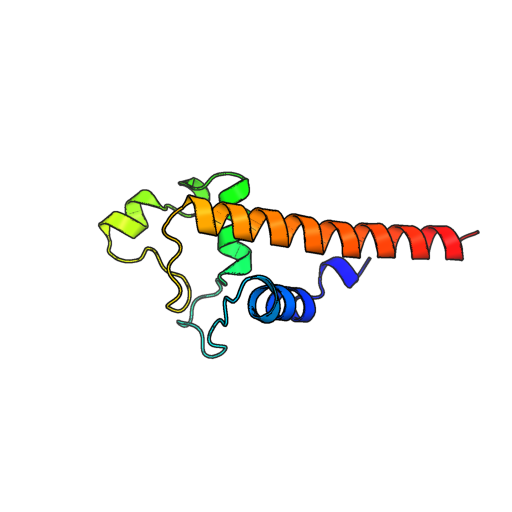1.00 98.50 72 ILE A C 1
ATOM 584 O O . ILE A 1 72 ? 2.082 6.561 3.897 1.00 98.50 72 ILE A O 1
ATOM 588 N N . GLU A 1 73 ? 2.781 6.386 6.015 1.00 98.75 73 GLU A N 1
ATOM 589 C CA . GLU A 1 73 ? 4.182 6.172 5.644 1.00 98.75 73 GLU A CA 1
ATOM 590 C C . GLU A 1 73 ? 4.369 4.910 4.787 1.00 98.75 73 GLU A C 1
ATOM 592 O O . GLU A 1 73 ? 5.082 4.937 3.784 1.00 98.75 73 GLU A O 1
ATOM 597 N N . HIS A 1 74 ? 3.685 3.815 5.121 1.00 98.75 74 HIS A N 1
ATOM 598 C CA . HIS A 1 74 ? 3.688 2.600 4.307 1.00 98.75 74 HIS A CA 1
ATOM 599 C C . HIS A 1 74 ? 3.153 2.867 2.897 1.00 98.75 74 HIS A C 1
ATOM 601 O O . HIS A 1 74 ? 3.810 2.512 1.915 1.00 98.75 74 HIS A O 1
ATOM 607 N N . GLY A 1 75 ? 2.018 3.562 2.787 1.00 98.69 75 GLY A N 1
ATOM 608 C CA . GLY A 1 75 ? 1.442 3.943 1.500 1.00 98.69 75 GLY A CA 1
ATOM 609 C C . GLY A 1 75 ? 2.382 4.813 0.664 1.00 98.69 75 GLY A C 1
ATOM 610 O O . GLY A 1 75 ? 2.551 4.554 -0.527 1.00 98.69 75 GLY A O 1
ATOM 611 N N . ARG A 1 76 ? 3.078 5.776 1.283 1.00 98.81 76 ARG A N 1
ATOM 612 C CA . ARG A 1 76 ? 4.078 6.621 0.612 1.00 98.81 76 ARG A CA 1
ATOM 613 C C . ARG A 1 76 ? 5.205 5.775 0.019 1.00 98.81 76 ARG A C 1
ATOM 615 O O . ARG A 1 76 ? 5.544 5.935 -1.150 1.00 98.81 76 ARG A O 1
ATOM 622 N N . ARG A 1 77 ? 5.747 4.833 0.796 1.00 98.81 77 ARG A N 1
ATOM 623 C CA . ARG A 1 77 ? 6.823 3.934 0.343 1.00 98.81 77 ARG A CA 1
ATOM 624 C C . ARG A 1 77 ? 6.375 2.993 -0.777 1.00 98.81 77 ARG A C 1
ATOM 626 O O . ARG A 1 77 ? 7.149 2.732 -1.694 1.00 98.81 77 ARG A O 1
ATOM 633 N N . LEU A 1 78 ? 5.128 2.523 -0.741 1.00 98.69 78 LEU A N 1
ATOM 634 C CA . LEU A 1 78 ? 4.536 1.726 -1.821 1.00 98.69 78 LEU A CA 1
ATOM 635 C C . LEU A 1 78 ? 4.343 2.552 -3.100 1.00 98.69 78 LEU A C 1
ATOM 637 O O . LEU A 1 78 ? 4.620 2.059 -4.194 1.00 98.69 78 LEU A O 1
ATOM 641 N N . ILE A 1 79 ? 3.908 3.813 -2.981 1.00 98.62 79 ILE A N 1
ATOM 642 C CA . ILE A 1 79 ? 3.823 4.750 -4.113 1.00 98.62 79 ILE A CA 1
ATOM 643 C C . ILE A 1 79 ? 5.207 4.951 -4.734 1.00 98.62 79 ILE A C 1
ATOM 645 O O . ILE A 1 79 ? 5.337 4.855 -5.955 1.00 98.62 79 ILE A O 1
ATOM 649 N N . GLU A 1 80 ? 6.236 5.188 -3.919 1.00 98.75 80 GLU A N 1
ATOM 650 C CA . GLU A 1 80 ? 7.620 5.357 -4.383 1.00 98.75 80 GLU A CA 1
ATOM 651 C C . GLU A 1 80 ? 8.129 4.114 -5.105 1.00 98.75 80 GLU A C 1
ATOM 653 O O . GLU A 1 80 ? 8.545 4.211 -6.257 1.00 98.75 80 GLU A O 1
ATOM 658 N N . PHE A 1 81 ? 7.987 2.937 -4.491 1.00 98.69 81 PHE A N 1
ATOM 659 C CA . PHE A 1 81 ? 8.372 1.666 -5.098 1.00 98.69 81 PHE A CA 1
ATOM 660 C C . PHE A 1 81 ? 7.732 1.470 -6.481 1.00 98.69 81 PHE A C 1
ATOM 662 O O . PHE A 1 81 ? 8.423 1.226 -7.474 1.00 98.69 81 PHE A O 1
ATOM 669 N N . ARG A 1 82 ? 6.407 1.642 -6.574 1.00 98.19 82 ARG A N 1
ATOM 670 C CA . ARG A 1 82 ? 5.679 1.489 -7.843 1.00 98.19 82 ARG A CA 1
ATOM 671 C C . ARG A 1 82 ? 6.086 2.546 -8.865 1.00 98.19 82 ARG A C 1
ATOM 673 O O . ARG A 1 82 ? 6.143 2.249 -10.061 1.00 98.19 82 ARG A O 1
ATOM 680 N N . THR A 1 83 ? 6.370 3.765 -8.413 1.00 98.44 83 THR A N 1
ATOM 681 C CA . THR A 1 83 ? 6.831 4.860 -9.273 1.00 98.44 83 THR A CA 1
ATOM 682 C C . THR A 1 83 ? 8.195 4.540 -9.869 1.00 98.44 83 THR A C 1
ATOM 684 O O . THR A 1 83 ? 8.345 4.620 -11.088 1.00 98.44 83 THR A O 1
ATOM 687 N N . ASP A 1 84 ? 9.153 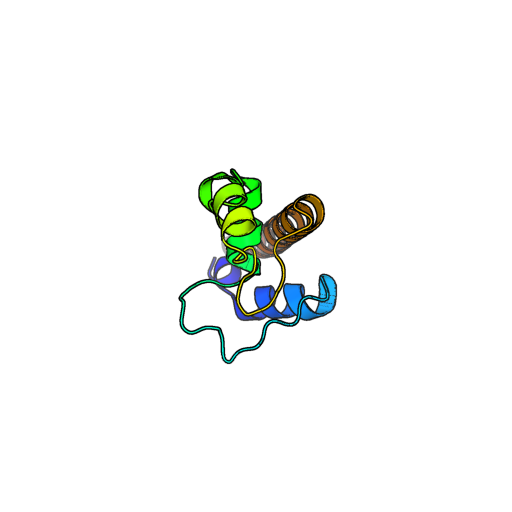4.103 -9.053 1.00 98.62 84 ASP A N 1
ATOM 688 C CA . ASP A 1 84 ? 10.514 3.781 -9.488 1.00 98.62 84 ASP A CA 1
ATOM 689 C C . ASP A 1 84 ? 10.529 2.645 -10.516 1.00 98.62 84 ASP A C 1
ATOM 691 O O . ASP A 1 84 ? 11.134 2.777 -11.585 1.00 98.62 84 ASP A O 1
ATOM 695 N N . VAL A 1 85 ? 9.793 1.563 -10.241 1.00 98.25 85 VAL A N 1
ATOM 696 C CA . VAL A 1 85 ? 9.632 0.434 -11.172 1.00 98.25 85 VA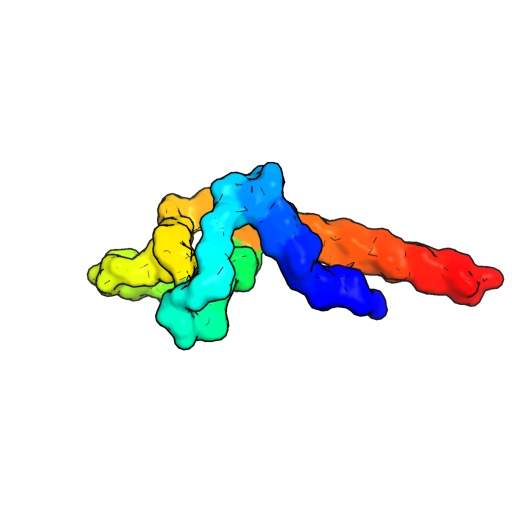L A CA 1
ATOM 697 C C . VAL A 1 85 ? 9.044 0.908 -12.506 1.00 98.25 85 VAL A C 1
ATOM 699 O O . VAL A 1 85 ? 9.565 0.595 -13.580 1.00 98.25 85 VAL A O 1
ATOM 702 N N . THR A 1 86 ? 7.990 1.724 -12.452 1.00 98.44 86 THR A N 1
ATOM 703 C CA . THR A 1 86 ? 7.286 2.208 -13.649 1.00 98.44 86 THR A CA 1
ATOM 704 C C . THR A 1 86 ? 8.146 3.159 -14.476 1.00 98.44 86 THR A C 1
ATOM 706 O O . THR A 1 86 ? 8.222 3.020 -15.698 1.00 98.44 86 THR A O 1
ATOM 709 N N . VAL A 1 87 ? 8.819 4.117 -13.835 1.00 98.62 87 VAL A N 1
ATOM 710 C CA . VAL A 1 87 ? 9.727 5.060 -14.505 1.00 98.62 87 VAL A CA 1
ATOM 711 C C . VAL A 1 87 ? 10.909 4.317 -15.124 1.00 98.62 87 VAL A C 1
ATOM 713 O O . VAL A 1 87 ? 11.272 4.603 -16.269 1.00 98.62 87 VAL A O 1
ATOM 716 N N . GLY A 1 88 ? 11.467 3.327 -14.421 1.00 98.38 88 GLY A N 1
ATOM 717 C CA . GLY A 1 88 ? 12.518 2.460 -14.950 1.00 98.38 88 GLY A CA 1
ATOM 718 C C . GLY A 1 88 ? 12.087 1.753 -16.235 1.00 98.38 88 GLY A C 1
ATOM 719 O O . GLY A 1 88 ? 12.785 1.823 -17.250 1.00 98.38 88 GLY A O 1
ATOM 720 N N . ALA A 1 89 ? 10.898 1.153 -16.233 1.00 98.12 89 ALA A N 1
ATOM 721 C CA . ALA A 1 89 ? 10.345 0.482 -17.405 1.00 98.12 89 ALA A CA 1
ATOM 722 C C . ALA A 1 89 ? 10.028 1.448 -18.565 1.00 98.12 89 ALA A C 1
ATOM 724 O O . ALA A 1 89 ? 10.311 1.137 -19.725 1.00 98.12 89 ALA A O 1
ATOM 725 N N . ILE A 1 90 ? 9.525 2.659 -18.281 1.00 98.25 90 ILE A N 1
ATOM 726 C CA . ILE A 1 90 ? 9.375 3.720 -19.297 1.00 98.25 90 ILE A CA 1
ATOM 727 C C . ILE A 1 90 ? 10.728 4.029 -19.943 1.00 98.25 90 ILE A C 1
ATOM 729 O O . ILE A 1 90 ? 10.826 4.096 -21.171 1.00 98.25 90 ILE A O 1
ATOM 733 N N . GLY A 1 91 ? 11.775 4.183 -19.130 1.00 98.19 91 GLY A N 1
ATOM 734 C CA . GLY A 1 91 ? 13.135 4.433 -19.602 1.00 98.19 91 GLY A CA 1
ATOM 735 C C . GLY A 1 91 ? 13.645 3.337 -20.540 1.00 98.19 91 GLY A C 1
ATOM 736 O O . GLY A 1 91 ? 14.196 3.651 -21.597 1.00 98.19 91 GLY A O 1
ATOM 737 N N . GLN A 1 92 ? 13.407 2.066 -20.205 1.00 97.50 92 GLN A N 1
ATOM 738 C CA . GLN A 1 92 ? 13.794 0.924 -21.043 1.00 97.50 92 GLN A CA 1
ATOM 739 C C . GLN A 1 92 ? 13.083 0.933 -22.400 1.00 97.50 92 GLN A C 1
ATOM 741 O O . GLN A 1 92 ? 13.734 0.786 -23.435 1.00 97.50 92 GLN A O 1
ATOM 746 N N . VAL A 1 93 ? 11.767 1.172 -22.416 1.00 97.25 93 VAL A N 1
ATOM 747 C CA . VAL A 1 93 ? 10.991 1.256 -23.664 1.00 97.25 93 VAL A CA 1
ATOM 748 C C . VAL A 1 93 ? 11.479 2.413 -24.538 1.00 97.25 93 VAL A C 1
ATOM 750 O O . VAL A 1 93 ? 11.667 2.242 -25.742 1.00 97.25 93 VAL A O 1
ATOM 753 N N . MET A 1 94 ? 11.737 3.581 -23.944 1.00 97.12 94 MET A N 1
ATOM 754 C CA . MET A 1 94 ? 12.254 4.737 -24.682 1.00 97.12 94 MET A CA 1
ATOM 755 C C . MET A 1 94 ? 13.664 4.506 -25.241 1.00 97.12 94 MET A C 1
ATOM 757 O O . MET A 1 94 ? 13.984 5.031 -26.306 1.00 97.12 94 MET A O 1
ATOM 761 N N . ALA A 1 95 ? 14.505 3.740 -24.543 1.00 96.50 95 ALA A N 1
ATOM 762 C CA . ALA A 1 95 ? 15.841 3.385 -25.012 1.00 96.50 95 ALA A CA 1
ATOM 763 C C . ALA A 1 95 ? 15.807 2.357 -26.154 1.00 96.50 95 ALA A C 1
ATOM 765 O O . ALA A 1 95 ? 16.576 2.491 -27.097 1.00 96.50 95 ALA A O 1
ATOM 766 N N . ALA A 1 96 ? 14.907 1.370 -26.090 1.00 91.50 96 ALA A N 1
ATOM 767 C CA . ALA A 1 96 ? 14.756 0.335 -27.116 1.00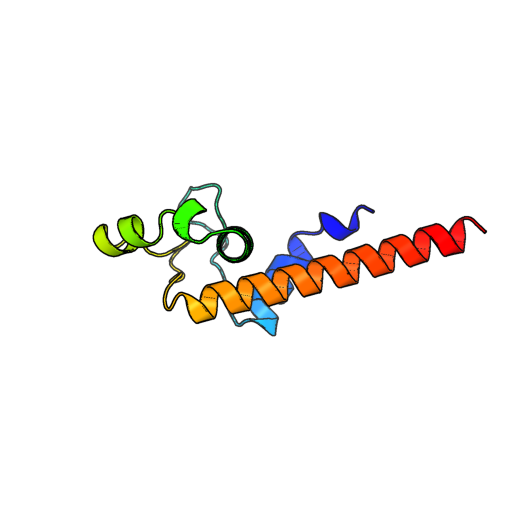 91.50 96 ALA A CA 1
ATOM 768 C C . ALA A 1 96 ? 14.082 0.833 -28.409 1.00 91.50 96 ALA A C 1
ATOM 770 O O . ALA A 1 96 ? 14.212 0.202 -29.454 1.00 91.50 96 ALA A O 1
ATOM 771 N N . GLY A 1 97 ? 13.338 1.941 -28.337 1.00 82.38 97 GLY A N 1
ATOM 772 C CA . GLY A 1 97 ? 12.724 2.594 -29.497 1.00 82.38 97 GLY A CA 1
ATOM 773 C C . GLY A 1 97 ? 13.641 3.561 -30.260 1.00 82.38 97 GLY A C 1
ATOM 774 O O . GLY A 1 97 ? 13.176 4.175 -31.221 1.00 82.38 97 GLY A O 1
ATOM 775 N N . ARG A 1 98 ? 14.895 3.739 -29.824 1.00 56.78 98 ARG A N 1
ATOM 776 C CA . ARG A 1 98 ? 15.943 4.491 -30.536 1.00 56.78 98 ARG A CA 1
ATOM 777 C C . ARG A 1 98 ? 16.837 3.547 -31.327 1.00 56.78 98 ARG A C 1
ATOM 779 O O . ARG A 1 98 ? 17.285 3.983 -32.408 1.00 56.78 98 ARG A O 1
#